Protein AF-A0ABD0QCM5-F1 (afdb_monomer)

Foldseek 3Di:
DVPDDCPVCVVPVNDFQEKDKDFAADPVRDGPDIDMDTQPPDPSDYDDVVNRPDPHDD

Mean predicted aligned error: 4.93 Å

Radi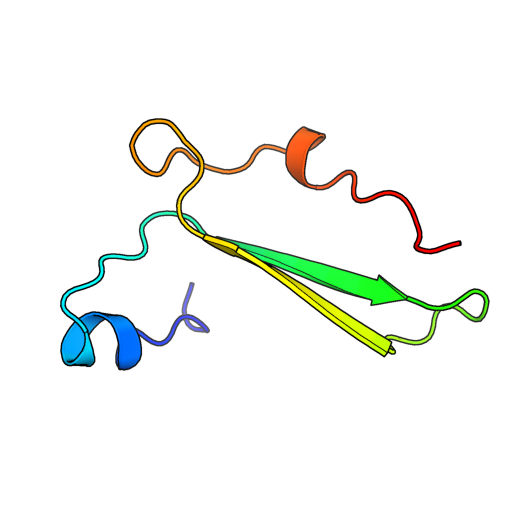us of gyration: 13.63 Å; Cα contacts (8 Å, |Δi|>4): 69; chains: 1; bounding box: 34×19×33 Å

pLDDT: mean 87.6, std 10.75, range [48.97, 95.56]

Solvent-accessible surface area (backbone atoms only — not comparable to full-atom values): 3917 Å² total; per-residue (Å²): 118,94,85,67,78,62,62,64,30,68,76,68,72,49,80,86,69,22,78,48,79,44,78,38,43,50,96,88,64,49,76,79,47,72,50,76,50,71,39,41,84,72,97,28,37,78,83,51,77,76,72,67,66,69,76,76,72,127

Nearest PDB structures (foldseek):
  3mf0-assembly1_B  TM=8.867E-01  e=1.652E-04  Homo sapiens
  4me4-assembly1_B  TM=9.186E-01  e=6.301E-03  Persephonella marina EX-H1
  1mc0-assembly1_A  TM=7.578E-01  e=4.174E-02  Mus musculus
  7v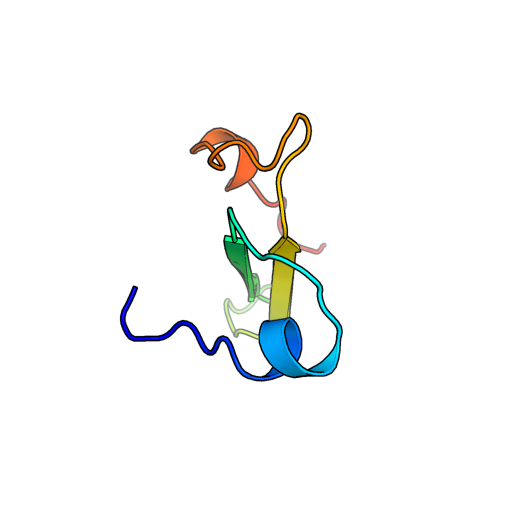lj-assembly1_B  TM=4.033E-01  e=2.990E+00  Entamoeba histolytica

Structure (mmCIF, N/CA/C/O backbone):
data_AF-A0ABD0QCM5-F1
#
_entry.id   AF-A0ABD0QCM5-F1
#
loop_
_atom_site.group_PDB
_atom_site.id
_atom_site.type_symbol
_atom_site.label_atom_id
_atom_site.label_alt_id
_atom_site.label_comp_id
_atom_site.label_asym_id
_atom_site.label_entity_id
_atom_site.label_seq_id
_atom_site.pdbx_PDB_ins_code
_atom_site.Cartn_x
_atom_site.Cartn_y
_atom_site.Cartn_z
_atom_site.occupancy
_atom_site.B_iso_or_equiv
_atom_site.auth_seq_id
_atom_site.auth_comp_id
_atom_site.auth_asym_id
_atom_site.auth_atom_id
_atom_site.pdbx_PDB_model_num
ATOM 1 N N . ASP A 1 1 ? -8.476 11.147 -0.683 1.00 70.31 1 ASP A N 1
ATOM 2 C CA . ASP A 1 1 ? -8.144 10.669 -2.038 1.00 70.31 1 ASP A CA 1
ATOM 3 C C . ASP A 1 1 ? -9.416 10.093 -2.646 1.00 70.31 1 ASP A C 1
ATOM 5 O O . ASP A 1 1 ? -10.084 9.332 -1.960 1.00 70.31 1 ASP A O 1
ATOM 9 N N . HIS A 1 2 ? -9.792 10.490 -3.863 1.00 83.50 2 HIS A N 1
ATOM 10 C CA . HIS A 1 2 ? -11.016 10.005 -4.521 1.00 83.50 2 HIS A CA 1
ATOM 11 C C . HIS A 1 2 ? -10.902 8.547 -4.997 1.00 83.50 2 HIS A C 1
ATOM 13 O O . HIS A 1 2 ? -11.902 7.941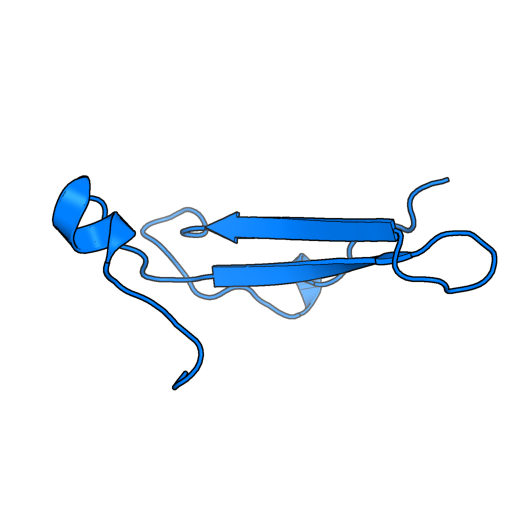 -5.361 1.00 83.50 2 HIS A O 1
ATOM 19 N N . ARG A 1 3 ? -9.686 7.991 -5.001 1.00 85.44 3 ARG A N 1
ATOM 20 C CA . ARG A 1 3 ? -9.386 6.611 -5.400 1.00 85.44 3 ARG A CA 1
ATOM 21 C C . ARG A 1 3 ? -9.541 5.609 -4.251 1.00 85.44 3 ARG A C 1
ATOM 23 O O . ARG A 1 3 ? -9.433 4.412 -4.484 1.00 85.44 3 ARG A O 1
ATOM 30 N N . PHE A 1 4 ? -9.747 6.076 -3.017 1.00 85.75 4 PHE A N 1
ATOM 31 C CA . PHE A 1 4 ? -9.939 5.203 -1.859 1.00 85.75 4 PHE A CA 1
ATOM 32 C C . PHE A 1 4 ? -11.359 4.618 -1.845 1.00 85.75 4 PHE A C 1
ATOM 34 O O . PHE A 1 4 ? -12.330 5.368 -1.930 1.00 85.75 4 PHE A O 1
ATOM 41 N N . SER A 1 5 ? -11.465 3.294 -1.703 1.00 86.12 5 SER A N 1
ATOM 42 C CA . SER A 1 5 ? -12.733 2.589 -1.485 1.00 86.12 5 SER A CA 1
ATOM 43 C C . SER A 1 5 ? -12.845 2.157 -0.026 1.00 86.12 5 SER A C 1
ATOM 45 O O . SER A 1 5 ? -11.972 1.456 0.482 1.00 86.12 5 SER A O 1
ATOM 47 N N . ASP A 1 6 ? -13.933 2.553 0.633 1.00 89.88 6 ASP A N 1
ATOM 48 C CA . ASP A 1 6 ? -14.226 2.230 2.033 1.00 89.88 6 ASP A CA 1
ATOM 49 C C . ASP A 1 6 ? -15.140 1.001 2.193 1.00 89.88 6 ASP A C 1
ATOM 51 O O . ASP A 1 6 ? -15.601 0.697 3.293 1.00 89.88 6 ASP A O 1
ATOM 55 N N . GLU A 1 7 ? -15.420 0.284 1.103 1.00 92.00 7 GLU A N 1
ATOM 56 C CA . GLU A 1 7 ? -16.316 -0.874 1.105 1.00 92.00 7 GLU A CA 1
ATOM 57 C C . GLU A 1 7 ? -15.802 -1.986 2.030 1.00 92.00 7 GLU A C 1
ATOM 59 O O . GLU A 1 7 ? -16.546 -2.501 2.865 1.00 92.00 7 GLU A O 1
ATOM 64 N N . ILE A 1 8 ? -14.508 -2.307 1.948 1.00 88.44 8 ILE A N 1
ATOM 65 C CA . ILE A 1 8 ? -13.877 -3.329 2.794 1.00 88.44 8 ILE A CA 1
ATOM 66 C C . ILE A 1 8 ? -13.841 -2.896 4.261 1.00 88.44 8 ILE A C 1
ATOM 68 O O . ILE A 1 8 ? -14.116 -3.708 5.146 1.00 88.44 8 ILE A O 1
ATOM 72 N N . ASP A 1 9 ? -13.568 -1.619 4.530 1.00 92.06 9 ASP A N 1
ATOM 73 C CA . ASP A 1 9 ? -13.629 -1.049 5.879 1.00 92.06 9 ASP A CA 1
ATOM 74 C C . ASP A 1 9 ? -15.034 -1.236 6.478 1.00 92.06 9 ASP A C 1
ATOM 76 O O . ASP A 1 9 ? -15.182 -1.735 7.594 1.00 92.06 9 ASP A O 1
ATOM 80 N N . LYS A 1 10 ? -16.087 -0.930 5.708 1.00 92.69 10 LYS A N 1
ATOM 81 C CA . LYS A 1 10 ? -17.488 -1.114 6.129 1.00 92.69 10 LYS A CA 1
ATOM 82 C C . LYS A 1 10 ? -17.843 -2.577 6.375 1.00 92.69 10 LYS A C 1
ATOM 84 O O . LYS A 1 10 ? -18.532 -2.872 7.348 1.00 92.69 10 LYS A O 1
ATOM 89 N N . LEU A 1 11 ? -17.390 -3.480 5.507 1.00 94.06 11 LEU A N 1
ATOM 90 C CA . LEU A 1 11 ? -17.681 -4.913 5.607 1.00 94.06 11 LEU A CA 1
ATOM 91 C C . LEU A 1 11 ? -16.966 -5.578 6.788 1.00 94.06 11 LEU A C 1
ATOM 93 O O . LEU A 1 11 ? -17.509 -6.496 7.397 1.00 94.06 11 LEU A O 1
ATOM 97 N N . THR A 1 12 ? -15.752 -5.133 7.109 1.00 91.25 12 THR A N 1
ATOM 98 C CA . THR A 1 12 ? -14.902 -5.765 8.133 1.00 91.25 12 THR A CA 1
ATOM 99 C C . THR A 1 12 ? -14.931 -5.049 9.482 1.00 91.25 12 THR A C 1
ATOM 101 O O . THR A 1 12 ? -14.469 -5.602 10.479 1.00 91.25 12 THR A O 1
ATOM 104 N N . GLY A 1 13 ? -15.436 -3.814 9.533 1.00 91.88 13 GLY A N 1
ATOM 105 C CA . GLY A 1 13 ? -15.308 -2.930 10.694 1.00 91.88 13 GLY A CA 1
ATOM 106 C C . GLY A 1 13 ? -13.889 -2.383 10.894 1.00 91.88 13 GLY A C 1
ATOM 107 O O . GLY A 1 13 ? -13.634 -1.694 11.886 1.00 91.88 13 GLY A O 1
ATOM 108 N N . TYR A 1 14 ? -12.958 -2.674 9.977 1.00 91.06 14 TYR A N 1
ATOM 109 C CA . TYR A 1 14 ? -11.623 -2.089 9.976 1.00 91.06 14 TYR A CA 1
ATOM 110 C C . TYR A 1 14 ? -11.698 -0.606 9.599 1.00 91.06 14 TYR A C 1
ATOM 112 O O . TYR A 1 14 ? -12.569 -0.190 8.840 1.00 91.06 14 TYR A O 1
ATOM 120 N N . LYS A 1 15 ? -10.786 0.211 10.135 1.00 93.00 15 LYS A N 1
ATOM 121 C CA . LYS A 1 15 ? -10.708 1.638 9.803 1.00 93.00 15 LYS A CA 1
ATOM 122 C C . LYS A 1 15 ? -9.339 1.977 9.246 1.00 93.00 15 LYS A C 1
ATOM 124 O O . LYS A 1 15 ? -8.363 2.071 9.995 1.00 93.00 15 LYS A O 1
ATOM 129 N N . THR A 1 16 ? -9.285 2.219 7.951 1.00 94.38 16 THR A N 1
ATOM 130 C CA . THR A 1 16 ? -8.110 2.706 7.241 1.00 94.38 16 THR A CA 1
ATOM 131 C C . THR A 1 16 ? -7.944 4.205 7.501 1.00 94.38 16 THR A C 1
ATOM 133 O O . THR A 1 16 ? -8.837 5.013 7.255 1.00 94.38 16 THR A O 1
ATOM 136 N N . LYS A 1 17 ? -6.797 4.585 8.067 1.00 93.81 17 LYS A N 1
ATOM 137 C CA . LYS A 1 17 ? -6.420 5.963 8.431 1.00 93.81 17 LYS A CA 1
ATOM 138 C C . LYS A 1 17 ? -5.247 6.471 7.603 1.00 93.81 17 LYS A C 1
ATOM 140 O O . LYS A 1 17 ? -5.224 7.640 7.235 1.00 93.81 17 LYS A O 1
ATOM 145 N N . SER A 1 18 ? -4.289 5.595 7.317 1.00 94.06 18 SER A N 1
ATOM 146 C CA . SER A 1 18 ? -3.158 5.880 6.441 1.00 94.06 18 SER A CA 1
ATOM 147 C C . SER A 1 18 ? -2.890 4.702 5.517 1.00 94.06 18 SER A C 1
ATOM 149 O O . SER A 1 18 ? -3.104 3.545 5.883 1.00 94.06 18 SER A O 1
ATOM 151 N N . LEU A 1 19 ? -2.453 5.013 4.300 1.00 92.94 19 LEU A N 1
ATOM 152 C CA . LEU A 1 19 ? -2.241 4.048 3.233 1.00 92.94 19 LEU A CA 1
ATOM 153 C C . LEU A 1 19 ? -1.005 4.447 2.429 1.00 92.94 19 LEU A C 1
ATOM 155 O O . LEU A 1 19 ? -0.926 5.585 1.972 1.00 92.94 19 LEU A O 1
ATOM 159 N N . LEU A 1 20 ? -0.073 3.515 2.253 1.00 92.00 20 LEU A N 1
ATOM 160 C CA . LEU A 1 20 ? 1.082 3.653 1.373 1.00 92.00 20 LEU A CA 1
ATOM 161 C C . LEU A 1 20 ? 1.021 2.549 0.320 1.00 92.00 20 LEU A C 1
ATOM 163 O O . LEU A 1 20 ? 1.008 1.371 0.671 1.00 92.00 20 LEU A O 1
ATOM 167 N N . CYS A 1 21 ? 0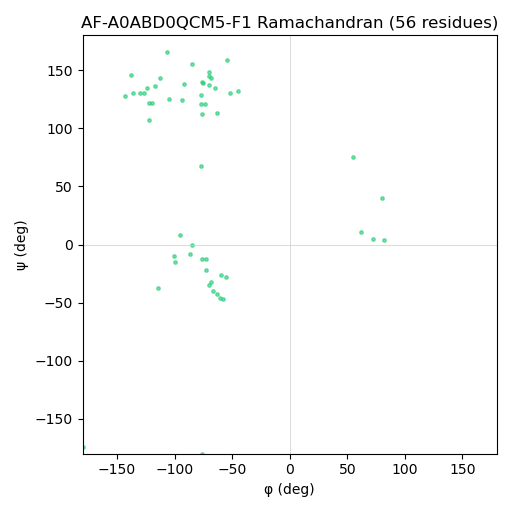.987 2.935 -0.954 1.00 91.00 21 CYS A N 1
ATOM 168 C CA . CYS A 1 21 ? 0.971 2.012 -2.085 1.00 91.00 21 CYS A CA 1
ATOM 169 C C . CYS A 1 21 ? 2.169 2.302 -2.985 1.00 91.00 21 CYS A C 1
ATOM 171 O O . CYS A 1 21 ? 2.285 3.412 -3.504 1.00 91.00 21 CYS A O 1
ATOM 173 N N . MET A 1 22 ? 3.024 1.303 -3.192 1.00 90.19 22 MET A N 1
ATOM 174 C CA . MET A 1 22 ? 4.245 1.433 -3.986 1.00 90.19 22 MET A CA 1
ATOM 175 C C . MET A 1 22 ? 4.308 0.357 -5.072 1.00 90.19 22 MET A C 1
ATOM 177 O O . MET A 1 22 ? 4.108 -0.823 -4.770 1.00 90.19 22 MET A O 1
ATOM 181 N N . PRO A 1 23 ? 4.577 0.724 -6.339 1.00 90.06 23 PRO A N 1
ATOM 182 C CA . PRO A 1 23 ? 4.763 -0.256 -7.396 1.00 90.06 23 PRO A CA 1
ATOM 183 C C . PRO A 1 23 ? 6.080 -1.009 -7.195 1.00 90.06 23 PRO A C 1
ATOM 185 O O . PRO A 1 23 ? 7.119 -0.406 -6.933 1.00 90.06 23 PRO A O 1
ATOM 188 N N . ILE A 1 24 ? 6.046 -2.323 -7.383 1.00 88.88 24 ILE A N 1
ATOM 189 C CA . ILE A 1 24 ? 7.238 -3.167 -7.440 1.00 88.88 24 ILE A CA 1
ATOM 190 C C . ILE A 1 24 ? 7.627 -3.290 -8.908 1.00 88.88 24 ILE A C 1
ATOM 192 O O . ILE A 1 24 ? 6.802 -3.692 -9.733 1.00 88.88 24 ILE A O 1
ATOM 196 N N . ARG A 1 25 ? 8.870 -2.932 -9.233 1.00 88.69 25 ARG A N 1
ATOM 197 C CA . ARG A 1 25 ? 9.399 -2.980 -10.599 1.00 88.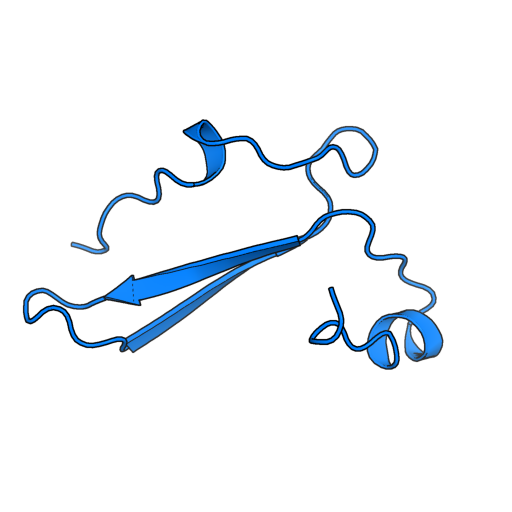69 25 ARG A CA 1
ATOM 198 C C . ARG A 1 25 ? 10.491 -4.037 -10.734 1.00 88.69 25 ARG A C 1
ATOM 200 O O . ARG A 1 25 ? 11.269 -4.208 -9.798 1.00 88.69 25 ARG A O 1
ATOM 207 N N . ASN A 1 26 ? 10.540 -4.722 -11.876 1.00 88.81 26 ASN A N 1
ATOM 208 C CA . ASN A 1 26 ? 11.671 -5.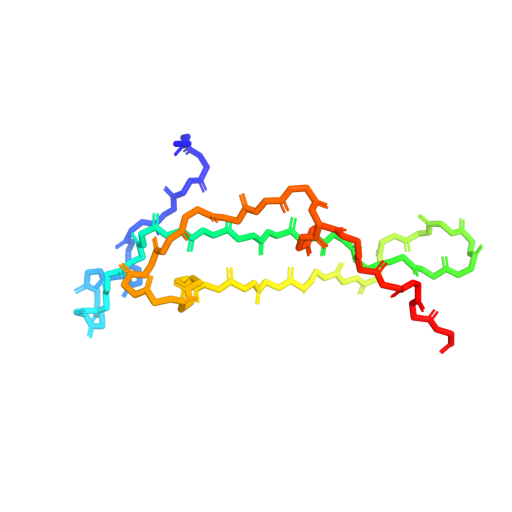581 -12.243 1.00 88.81 26 ASN A CA 1
ATOM 209 C C . ASN A 1 26 ? 12.878 -4.737 -12.714 1.00 88.81 26 ASN A C 1
ATOM 211 O O . ASN A 1 26 ? 12.812 -3.505 -12.756 1.00 88.81 26 ASN A O 1
ATOM 215 N N . SER A 1 27 ? 13.980 -5.399 -13.082 1.00 89.81 27 SER A N 1
ATOM 216 C CA . SER A 1 27 ? 15.197 -4.748 -13.595 1.00 89.81 27 SER A CA 1
ATOM 217 C C . SER A 1 27 ? 14.975 -3.932 -14.870 1.00 89.81 27 SER A C 1
ATOM 219 O O . SER A 1 27 ? 15.692 -2.963 -15.102 1.00 89.81 27 SER A O 1
ATOM 221 N N . ASP A 1 28 ? 13.966 -4.294 -15.663 1.00 92.94 28 ASP A N 1
ATOM 222 C CA . ASP A 1 28 ? 13.595 -3.605 -16.903 1.00 92.94 28 ASP A CA 1
ATOM 223 C C . ASP A 1 28 ? 12.669 -2.400 -16.641 1.00 92.94 28 ASP A C 1
ATOM 225 O O . ASP A 1 28 ? 12.283 -1.673 -17.556 1.00 92.94 28 ASP A O 1
ATOM 229 N N . GLY A 1 29 ? 12.326 -2.149 -15.372 1.00 89.25 29 GLY A N 1
ATOM 230 C CA . GLY A 1 29 ? 11.469 -1.048 -14.938 1.00 89.25 29 GLY A CA 1
ATOM 231 C C . GLY A 1 29 ? 9.970 -1.325 -15.075 1.00 89.25 29 GLY A C 1
ATOM 232 O O . GLY A 1 29 ? 9.161 -0.434 -14.780 1.00 89.25 29 GLY A O 1
ATOM 233 N N . GLU A 1 30 ? 9.579 -2.532 -15.478 1.00 93.56 30 GLU A N 1
ATOM 234 C CA . GLU A 1 30 ? 8.184 -2.946 -15.626 1.00 93.56 30 GLU A CA 1
ATOM 235 C C . GLU A 1 30 ? 7.546 -3.203 -14.263 1.00 93.56 30 GLU A C 1
ATOM 237 O O . GLU A 1 30 ? 8.157 -3.800 -13.378 1.00 93.56 30 GLU A O 1
ATOM 242 N N . VAL A 1 31 ? 6.296 -2.766 -14.086 1.00 91.62 31 VAL A N 1
ATOM 243 C CA . VAL A 1 31 ? 5.552 -3.000 -12.844 1.00 91.62 31 VAL A CA 1
ATOM 244 C C . VAL A 1 31 ? 5.071 -4.447 -12.814 1.00 91.62 31 VAL A C 1
ATOM 246 O O . VAL A 1 31 ? 4.188 -4.827 -13.577 1.00 91.62 31 VAL A O 1
ATOM 249 N N . ILE A 1 32 ? 5.627 -5.229 -11.895 1.00 94.00 32 ILE A N 1
ATOM 250 C CA . ILE A 1 32 ? 5.285 -6.644 -11.694 1.00 94.00 32 ILE A CA 1
ATOM 251 C C . ILE A 1 32 ? 4.327 -6.859 -10.517 1.00 94.00 32 ILE A C 1
ATOM 253 O O . ILE A 1 32 ? 3.796 -7.951 -10.333 1.00 94.00 32 ILE A O 1
ATOM 257 N N . GLY A 1 33 ? 4.093 -5.822 -9.711 1.00 90.94 33 GLY A N 1
ATOM 258 C CA . GLY A 1 33 ? 3.200 -5.895 -8.563 1.00 90.94 33 GLY A CA 1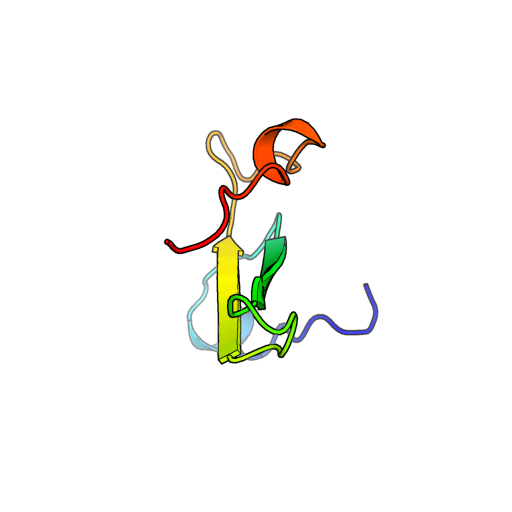
ATOM 259 C C . GLY A 1 33 ? 3.083 -4.576 -7.812 1.00 90.94 33 GLY A C 1
ATOM 260 O O . GLY A 1 33 ? 3.622 -3.548 -8.224 1.00 90.94 33 GLY A O 1
ATOM 261 N N . VAL A 1 34 ? 2.372 -4.615 -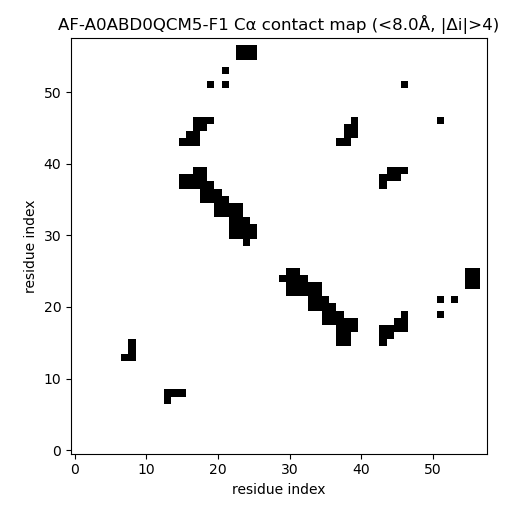6.688 1.00 90.75 34 VAL A N 1
ATOM 262 C CA . VAL A 1 34 ? 2.185 -3.474 -5.788 1.00 90.75 34 VAL A CA 1
ATOM 263 C C . VAL A 1 34 ? 2.358 -3.954 -4.352 1.00 90.75 34 VAL A C 1
ATOM 265 O O . VAL A 1 34 ? 1.742 -4.938 -3.947 1.00 90.75 34 VAL A O 1
ATOM 268 N N . ALA A 1 35 ? 3.182 -3.249 -3.583 1.00 90.50 35 ALA A N 1
ATOM 269 C CA . ALA A 1 35 ? 3.239 -3.375 -2.135 1.00 90.50 35 ALA A CA 1
ATOM 270 C C . ALA A 1 35 ? 2.293 -2.350 -1.503 1.00 90.50 35 ALA A C 1
ATOM 272 O O . ALA A 1 35 ? 2.246 -1.192 -1.925 1.00 90.50 35 ALA A O 1
ATOM 273 N N . GLN A 1 36 ? 1.560 -2.771 -0.475 1.00 91.44 36 GLN A N 1
ATOM 274 C CA . GLN A 1 36 ? 0.647 -1.909 0.263 1.00 91.44 36 GLN A CA 1
ATOM 275 C C . GLN A 1 36 ? 0.907 -2.029 1.763 1.00 91.44 36 GLN A C 1
ATOM 277 O O . GLN A 1 36 ? 0.941 -3.131 2.308 1.00 91.44 36 GLN A O 1
ATOM 282 N N . ALA A 1 37 ? 1.040 -0.888 2.433 1.00 92.69 37 ALA A N 1
ATOM 283 C CA . ALA A 1 37 ? 1.060 -0.787 3.885 1.00 92.69 37 ALA A CA 1
ATOM 284 C C . ALA A 1 37 ? -0.141 0.038 4.358 1.00 92.69 37 ALA A C 1
ATOM 286 O O . ALA A 1 37 ? -0.483 1.069 3.775 1.00 92.69 37 ALA A O 1
ATOM 287 N N . ILE A 1 38 ? -0.796 -0.430 5.419 1.00 93.81 38 ILE A N 1
ATOM 288 C CA . ILE A 1 38 ? -2.027 0.157 5.956 1.00 93.81 38 ILE A CA 1
ATOM 289 C C . ILE A 1 38 ? -1.798 0.487 7.427 1.00 93.81 38 ILE A C 1
ATOM 291 O O . ILE A 1 38 ? -1.276 -0.343 8.166 1.00 93.81 38 ILE A O 1
ATOM 295 N N . ASN A 1 39 ? -2.220 1.680 7.848 1.00 94.94 39 ASN A N 1
ATOM 296 C CA . ASN A 1 39 ? -2.199 2.142 9.235 1.00 94.94 39 ASN A CA 1
ATOM 297 C C . ASN A 1 39 ? -0.816 2.061 9.898 1.00 94.94 39 ASN A C 1
ATOM 299 O O . ASN A 1 39 ? -0.584 1.225 10.775 1.00 94.94 39 ASN A O 1
ATOM 303 N N . LYS A 1 40 ? 0.083 2.990 9.542 1.00 95.06 40 LYS A N 1
ATOM 304 C CA . LYS A 1 40 ? 1.405 3.104 10.182 1.00 95.06 40 LYS A CA 1
ATOM 305 C C . LYS A 1 40 ? 1.276 3.169 11.707 1.00 95.06 40 LYS A C 1
ATOM 307 O O . LYS A 1 40 ? 0.508 3.963 12.257 1.00 95.06 40 LYS A O 1
ATOM 312 N N . SER A 1 41 ? 2.049 2.338 12.398 1.00 93.56 41 SER A N 1
ATOM 313 C CA . SER A 1 41 ? 2.136 2.383 13.855 1.00 93.56 41 SER A CA 1
ATOM 314 C C . SER A 1 41 ? 3.011 3.562 14.309 1.00 93.56 41 SER A C 1
ATOM 316 O O . SER A 1 41 ? 4.053 3.799 13.695 1.00 93.56 41 SER A O 1
ATOM 318 N N . PRO A 1 42 ? 2.642 4.282 15.385 1.00 93.56 42 PRO A N 1
ATOM 319 C CA . PRO A 1 42 ? 1.433 4.112 16.193 1.00 93.56 42 PRO A CA 1
ATOM 320 C C . PRO A 1 42 ? 0.202 4.839 15.620 1.00 93.56 42 PRO A C 1
ATOM 322 O O . PRO A 1 42 ? 0.306 5.861 14.948 1.00 93.56 42 PRO A O 1
ATOM 325 N N . ASN A 1 43 ? -0.991 4.339 15.968 1.00 92.38 43 ASN A N 1
ATOM 326 C CA . ASN A 1 43 ? -2.299 4.992 15.779 1.00 92.38 43 ASN A CA 1
ATOM 327 C C . ASN A 1 43 ? -2.758 5.298 14.338 1.00 92.38 43 ASN A C 1
ATOM 329 O O . ASN A 1 43 ? -3.796 5.951 14.173 1.00 92.38 43 ASN A O 1
ATOM 333 N N . GLY A 1 44 ? -2.076 4.783 13.314 1.00 93.00 44 GLY A N 1
ATOM 334 C CA . GLY A 1 44 ? -2.368 5.102 11.915 1.00 93.00 44 GLY A CA 1
ATOM 335 C C . GLY A 1 44 ? -1.768 6.442 11.500 1.00 93.00 44 GLY A C 1
ATOM 336 O O . GLY A 1 44 ? -2.432 7.218 10.816 1.00 93.00 44 GLY A O 1
ATOM 337 N N . ALA A 1 45 ? -0.547 6.736 11.960 1.00 95.56 45 ALA A N 1
ATOM 338 C CA . ALA A 1 45 ? 0.207 7.920 11.562 1.00 95.56 45 ALA A CA 1
ATOM 339 C C . ALA A 1 45 ? 0.353 8.008 10.032 1.00 95.56 45 ALA A C 1
ATOM 341 O O . ALA A 1 45 ? 0.231 7.007 9.322 1.00 95.56 45 ALA A O 1
ATOM 342 N N . LEU A 1 46 ? 0.620 9.207 9.513 1.00 94.31 46 LEU A N 1
ATOM 343 C CA . LEU A 1 46 ? 0.937 9.365 8.095 1.00 94.31 46 LEU A CA 1
ATOM 344 C C . LEU A 1 46 ? 2.293 8.726 7.785 1.00 94.31 46 LEU A C 1
ATOM 346 O O . LEU A 1 46 ? 3.220 8.787 8.598 1.00 94.31 46 LEU A O 1
ATOM 350 N N . PHE A 1 47 ? 2.382 8.116 6.606 1.00 93.44 47 PHE A N 1
ATOM 351 C CA . PHE A 1 47 ? 3.659 7.683 6.061 1.00 93.44 47 PHE A CA 1
ATOM 352 C C . PHE A 1 47 ? 4.486 8.911 5.659 1.00 93.44 47 PHE A C 1
ATOM 354 O O . PHE A 1 47 ? 3.934 9.939 5.261 1.00 93.44 47 PHE A O 1
ATOM 361 N N . THR A 1 48 ? 5.797 8.820 5.834 1.00 93.25 48 THR A N 1
ATOM 362 C CA . THR A 1 48 ? 6.778 9.855 5.501 1.00 93.25 48 THR A CA 1
ATOM 363 C C . THR A 1 48 ? 7.557 9.452 4.257 1.00 93.25 48 THR A C 1
ATOM 365 O O . THR A 1 48 ? 7.578 8.280 3.894 1.00 93.25 48 THR A O 1
ATOM 368 N N . GLU A 1 49 ? 8.274 10.396 3.647 1.00 89.81 49 GLU A N 1
ATOM 369 C CA . GLU A 1 49 ? 9.152 10.119 2.496 1.00 89.81 49 GLU A CA 1
ATOM 370 C C . GLU A 1 49 ? 10.191 9.019 2.782 1.00 89.81 49 GLU A C 1
ATOM 372 O O . GLU A 1 49 ? 10.609 8.296 1.884 1.00 89.81 49 GLU A O 1
ATOM 377 N N . ASP A 1 50 ? 10.599 8.854 4.042 1.00 89.50 50 ASP A N 1
ATOM 378 C CA . ASP A 1 50 ? 11.485 7.758 4.441 1.00 89.50 50 ASP A CA 1
ATOM 379 C C . ASP A 1 50 ? 10.818 6.378 4.350 1.00 89.50 50 ASP A C 1
ATOM 381 O O . ASP A 1 50 ? 11.500 5.407 4.028 1.00 89.50 50 ASP A O 1
ATOM 385 N N . ASP A 1 51 ? 9.503 6.278 4.575 1.00 88.12 51 ASP A N 1
ATOM 386 C CA . ASP A 1 51 ? 8.764 5.020 4.398 1.00 88.12 51 ASP A CA 1
ATOM 387 C C . ASP A 1 51 ? 8.595 4.665 2.910 1.00 88.12 51 ASP A C 1
ATOM 389 O O . ASP A 1 51 ? 8.386 3.503 2.565 1.00 88.12 51 ASP A O 1
ATOM 393 N N . GLU A 1 52 ? 8.687 5.660 2.022 1.00 83.75 52 GLU A N 1
ATOM 394 C CA . GLU A 1 52 ? 8.565 5.492 0.571 1.00 83.75 52 GLU A CA 1
ATOM 395 C C . GLU A 1 52 ? 9.821 4.893 -0.076 1.00 83.75 52 GLU A C 1
ATOM 397 O O . GLU A 1 52 ? 9.784 4.448 -1.225 1.00 83.75 52 GLU A O 1
ATOM 402 N N . LYS A 1 53 ? 10.934 4.830 0.663 1.00 78.38 53 LYS A N 1
ATOM 403 C CA . LYS A 1 53 ? 12.205 4.254 0.208 1.00 78.38 53 LYS A CA 1
ATOM 404 C C . LYS A 1 53 ? 12.145 2.725 0.239 1.00 78.38 53 LYS A C 1
ATOM 406 O O . LYS A 1 53 ? 12.825 2.074 1.029 1.00 78.38 53 LYS A O 1
ATOM 411 N N . VAL A 1 54 ? 11.326 2.137 -0.629 1.00 65.56 54 VAL A N 1
ATOM 412 C CA . VAL A 1 54 ? 11.289 0.684 -0.831 1.00 65.56 54 VAL A CA 1
ATOM 413 C C . VAL A 1 54 ? 12.547 0.270 -1.611 1.00 65.56 54 VAL A C 1
ATOM 415 O O . VAL A 1 54 ? 12.762 0.777 -2.715 1.00 65.56 54 VAL A O 1
ATOM 418 N N . PRO A 1 55 ? 13.406 -0.618 -1.073 1.00 54.22 55 PRO A N 1
ATOM 419 C CA . PRO A 1 55 ? 14.551 -1.127 -1.813 1.00 54.22 55 PRO A CA 1
ATOM 420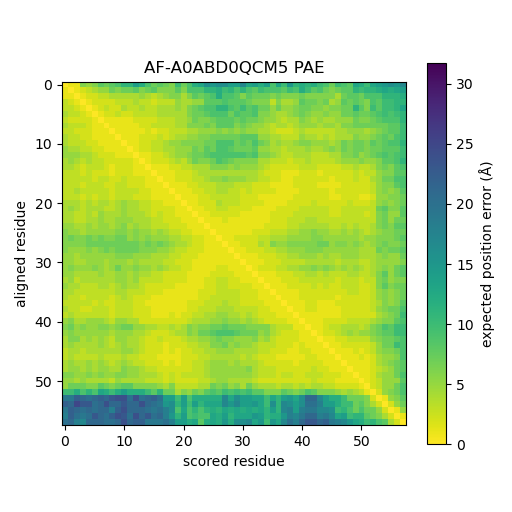 C C . PRO A 1 55 ? 14.040 -1.951 -2.997 1.00 54.22 55 PRO A C 1
ATOM 422 O O . PRO A 1 55 ? 13.115 -2.748 -2.849 1.00 54.22 55 PRO A O 1
ATOM 425 N N . TYR A 1 56 ? 14.621 -1.736 -4.177 1.00 55.59 56 TYR A N 1
ATOM 426 C CA . TYR A 1 56 ? 14.369 -2.554 -5.361 1.00 55.59 56 TYR A CA 1
ATOM 427 C C . TYR A 1 56 ? 14.393 -4.042 -4.984 1.00 55.59 56 TYR A C 1
ATOM 429 O O . TYR A 1 56 ? 15.313 -4.484 -4.292 1.00 55.59 56 TYR A O 1
ATOM 437 N N . ALA A 1 57 ? 13.386 -4.801 -5.421 1.00 54.12 57 ALA A N 1
ATOM 438 C CA . ALA A 1 57 ? 13.445 -6.252 -5.338 1.00 54.12 57 ALA A CA 1
ATOM 439 C C . ALA A 1 57 ? 14.620 -6.704 -6.221 1.00 54.12 57 ALA A C 1
ATOM 441 O O . ALA A 1 57 ? 14.594 -6.459 -7.428 1.00 54.12 57 ALA A O 1
ATOM 442 N N . GLN A 1 58 ? 15.674 -7.247 -5.606 1.00 48.97 58 GLN A N 1
ATOM 443 C CA . GLN A 1 58 ? 16.772 -7.891 -6.331 1.00 48.97 58 GLN A CA 1
ATOM 444 C C . GLN A 1 58 ? 16.365 -9.287 -6.788 1.00 48.97 58 GLN A C 1
ATOM 446 O O . GLN A 1 58 ? 15.649 -9.964 -6.014 1.00 48.97 58 GLN A O 1
#

Secondary structure (DSSP, 8-state):
-TT---HHHHHH------EEEEEEE-TTS-EEEEEEEESBTTTTBPP-TTTT------

Organism: Cirrhinus mrigala (NCBI:txid683832)

Sequence (58 aa):
DHRFSDEIDKLTGYKTKSLLCMPIRNSDGEVIGVAQAINKSPNGALFTEDDEKVPYAQ

InterPro domains:
  IPR003018 GAF domain [PF01590] (1-52)
  IPR029016 GAF-like domain superfamily [G3DSA:3.30.450.40] (1-57)